Protein AF-A0A0G1R6E0-F1 (afdb_monomer_lite)

Sequence (61 aa):
MATKKVVVRTGAKVPVSGQYRAGSGKAEVTLIKGHRVPPNRTGKLETWHLVDKTRHPKKKN

Foldseek 3Di:
DDDPWQKDKAQDFGQAFAWKAWPVDRDIDTDHGGDGHHDDPVNDITMITGDTGDDDDDPDD

Secondary structure (DSSP, 8-state):
------EEETTSBPSS-EEEEETTSS-EEEE-TTPBPPPPTT----EEEEEEE--------

Structure (mmCIF, N/CA/C/O backbone):
data_AF-A0A0G1R6E0-F1
#
_entry.id   AF-A0A0G1R6E0-F1
#
loop_
_atom_site.group_PDB
_atom_site.id
_atom_site.type_symbol
_atom_site.label_atom_id
_atom_site.label_alt_id
_atom_site.label_comp_id
_atom_site.label_asym_id
_atom_site.label_entity_id
_atom_site.label_seq_id
_atom_site.pdbx_PDB_ins_code
_atom_site.Cartn_x
_atom_site.Cartn_y
_atom_site.Cartn_z
_atom_site.occupancy
_atom_site.B_iso_or_equiv
_atom_site.auth_seq_id
_atom_site.auth_comp_id
_atom_site.auth_asym_id
_atom_site.auth_atom_id
_atom_site.pdbx_PDB_model_num
ATOM 1 N N . MET A 1 1 ? -21.158 -11.466 -2.574 1.00 39.03 1 MET A N 1
ATOM 2 C CA . MET A 1 1 ? -20.699 -10.057 -2.601 1.00 39.03 1 MET A CA 1
ATOM 3 C C . MET A 1 1 ? -19.245 -10.035 -3.049 1.00 39.03 1 MET A C 1
ATOM 5 O O . MET A 1 1 ? -18.439 -10.702 -2.415 1.00 39.03 1 MET A O 1
ATOM 9 N N . ALA A 1 2 ? -18.903 -9.357 -4.150 1.00 45.50 2 ALA A N 1
ATOM 10 C CA . ALA A 1 2 ? -17.521 -9.304 -4.632 1.00 45.50 2 ALA A CA 1
ATOM 11 C C . ALA A 1 2 ? -16.629 -8.606 -3.592 1.00 45.50 2 ALA A C 1
ATOM 13 O O . ALA A 1 2 ? -16.828 -7.431 -3.274 1.00 45.50 2 ALA A O 1
ATOM 14 N N . THR A 1 3 ? -15.662 -9.326 -3.028 1.00 56.16 3 THR A N 1
ATOM 15 C CA . THR A 1 3 ? -14.643 -8.758 -2.145 1.00 56.16 3 THR A CA 1
ATOM 16 C C . THR A 1 3 ? -13.840 -7.733 -2.942 1.00 56.16 3 THR A C 1
ATOM 18 O O . THR A 1 3 ? -13.032 -8.083 -3.799 1.00 56.16 3 THR A O 1
ATOM 21 N N . LYS A 1 4 ? -14.083 -6.438 -2.694 1.00 64.19 4 LYS A N 1
ATOM 22 C CA . LYS A 1 4 ? -13.294 -5.352 -3.293 1.00 64.19 4 LYS A CA 1
ATOM 23 C C . LYS A 1 4 ? -11.818 -5.570 -2.947 1.00 64.19 4 LYS A C 1
ATOM 25 O O . LYS A 1 4 ? -11.416 -5.359 -1.801 1.00 64.19 4 LYS A O 1
ATOM 30 N N . LYS A 1 5 ? -11.023 -5.987 -3.937 1.00 77.56 5 LYS A N 1
ATOM 31 C CA . LYS A 1 5 ? -9.561 -6.022 -3.843 1.00 77.56 5 LYS A CA 1
ATOM 32 C C . LYS A 1 5 ? -9.078 -4.584 -3.687 1.00 77.56 5 LYS A C 1
ATOM 34 O O . LYS A 1 5 ? -9.308 -3.754 -4.562 1.00 77.56 5 LYS A O 1
ATOM 39 N N . VAL A 1 6 ? -8.456 -4.276 -2.553 1.00 88.31 6 VAL A N 1
ATOM 40 C CA . VAL A 1 6 ? -7.855 -2.959 -2.334 1.00 88.31 6 VAL A CA 1
ATOM 41 C C . VAL A 1 6 ? -6.511 -2.946 -3.046 1.00 88.31 6 VAL A C 1
ATOM 43 O O . VAL A 1 6 ? -5.632 -3.747 -2.729 1.00 88.31 6 VAL A O 1
ATOM 46 N N . VAL A 1 7 ? -6.378 -2.039 -4.010 1.00 90.81 7 VAL A N 1
ATOM 47 C CA . VAL A 1 7 ? -5.147 -1.809 -4.766 1.00 90.81 7 VAL A CA 1
ATOM 48 C C . VAL A 1 7 ? -4.762 -0.347 -4.610 1.00 90.81 7 VAL A C 1
ATOM 50 O O . VAL A 1 7 ? -5.600 0.540 -4.766 1.00 90.81 7 VAL A O 1
ATOM 53 N N . VAL A 1 8 ? -3.504 -0.092 -4.277 1.00 92.12 8 VAL A N 1
ATOM 54 C CA . VAL A 1 8 ? -2.956 1.253 -4.064 1.00 92.12 8 VAL A CA 1
ATOM 55 C C . VAL A 1 8 ? -1.650 1.402 -4.829 1.00 92.12 8 VAL A C 1
ATOM 57 O O . VAL A 1 8 ? -0.957 0.423 -5.067 1.00 92.12 8 VAL A O 1
ATOM 60 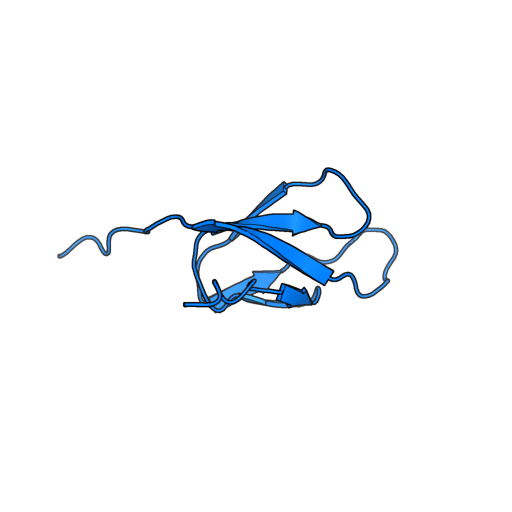N N . ARG A 1 9 ? -1.305 2.617 -5.249 1.00 91.69 9 ARG A N 1
ATOM 61 C CA . ARG A 1 9 ? -0.039 2.876 -5.950 1.00 91.69 9 ARG A CA 1
ATOM 62 C C . ARG A 1 9 ? 1.029 3.341 -4.968 1.00 91.69 9 ARG A C 1
ATOM 64 O O . ARG A 1 9 ? 0.707 3.946 -3.946 1.00 91.69 9 ARG A O 1
ATOM 71 N N . THR A 1 10 ? 2.291 3.110 -5.304 1.00 91.00 10 THR A N 1
ATOM 72 C CA . THR A 1 10 ? 3.443 3.720 -4.633 1.00 91.00 10 THR A CA 1
ATOM 73 C C . THR A 1 10 ? 3.220 5.222 -4.413 1.00 91.00 10 THR A C 1
A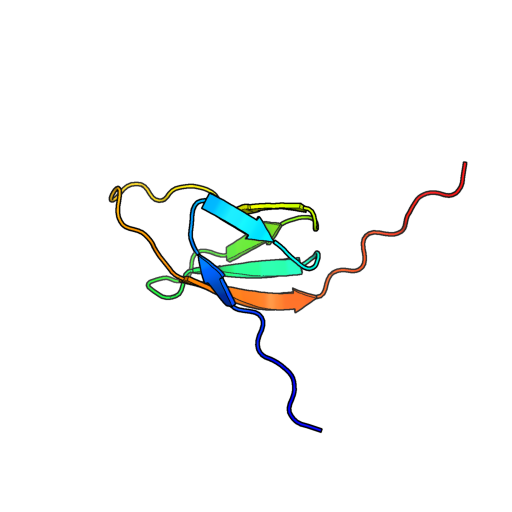TOM 75 O O . THR A 1 10 ? 2.790 5.927 -5.325 1.00 91.00 10 THR A O 1
ATOM 78 N N . GLY A 1 11 ? 3.470 5.711 -3.195 1.00 88.88 11 GLY A N 1
ATOM 79 C CA . GLY A 1 11 ? 3.257 7.109 -2.802 1.00 88.88 11 GLY A CA 1
ATOM 80 C C . GLY A 1 11 ? 1.807 7.496 -2.474 1.00 88.88 11 GLY A C 1
ATOM 81 O O . GLY A 1 11 ? 1.590 8.523 -1.823 1.00 88.88 11 GLY A O 1
ATOM 82 N N . ALA A 1 12 ? 0.809 6.688 -2.847 1.00 91.44 12 ALA A N 1
ATOM 83 C CA . ALA A 1 12 ? -0.585 6.929 -2.477 1.00 91.44 12 ALA A CA 1
ATOM 84 C C . ALA A 1 12 ? -0.835 6.596 -0.998 1.00 91.44 12 ALA A C 1
ATOM 86 O O . ALA A 1 12 ? -0.132 5.780 -0.399 1.00 91.44 12 ALA A O 1
ATOM 87 N N . LYS A 1 13 ? -1.856 7.222 -0.399 1.00 93.12 13 LYS A N 1
ATOM 88 C CA . LYS A 1 13 ? -2.291 6.901 0.967 1.00 93.12 13 LYS A CA 1
ATOM 89 C C . LYS A 1 13 ? -3.100 5.606 0.981 1.00 93.12 13 LYS A C 1
ATOM 91 O O . LYS A 1 13 ? -3.986 5.426 0.147 1.00 93.12 13 LYS A O 1
ATOM 96 N N . VAL A 1 14 ? -2.848 4.738 1.957 1.00 92.00 14 VAL A N 1
ATOM 97 C CA . VAL A 1 14 ? -3.602 3.489 2.097 1.00 92.00 14 VAL A CA 1
ATOM 98 C C . VAL A 1 14 ? -5.000 3.730 2.692 1.00 92.00 14 VAL A C 1
ATOM 100 O O . VAL A 1 14 ? -5.129 4.447 3.689 1.00 92.00 14 VAL A O 1
ATOM 103 N N . PRO A 1 15 ? -6.071 3.144 2.124 1.00 90.75 15 PRO A N 1
ATOM 104 C CA . PRO A 1 15 ? -7.442 3.375 2.589 1.00 90.75 15 PRO A CA 1
ATOM 105 C C . PRO A 1 15 ? -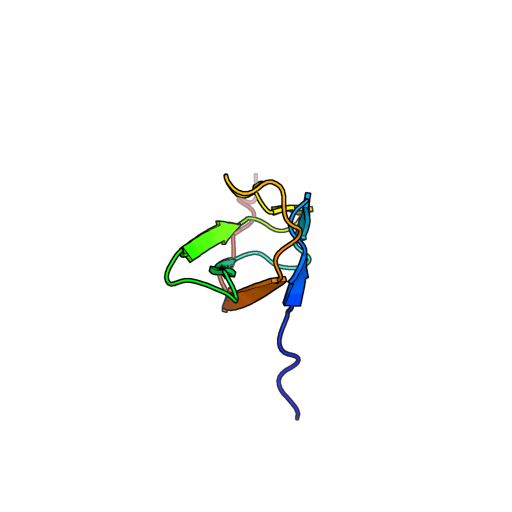7.804 2.547 3.828 1.00 90.75 15 PRO A C 1
ATOM 107 O O . PRO A 1 15 ? -8.724 2.908 4.566 1.00 90.75 15 PRO A O 1
ATOM 110 N N . VAL A 1 16 ? -7.092 1.442 4.061 1.00 91.06 16 VAL A N 1
ATOM 111 C CA . VAL A 1 16 ? -7.296 0.525 5.188 1.00 91.06 16 VAL A CA 1
ATOM 112 C C . VAL A 1 16 ? -5.956 0.059 5.744 1.00 91.06 16 VAL A C 1
ATOM 114 O O . VAL A 1 16 ? -4.970 -0.008 5.009 1.00 91.06 16 VAL A O 1
ATOM 117 N N . SER A 1 17 ? -5.936 -0.253 7.038 1.00 91.25 17 SER A N 1
ATOM 118 C CA . SER A 1 17 ? -4.776 -0.863 7.679 1.00 91.25 17 SER A CA 1
ATOM 119 C C . SER A 1 17 ? -4.675 -2.338 7.295 1.00 91.25 17 SER A C 1
ATOM 121 O O . SER A 1 17 ? -5.696 -3.021 7.169 1.00 91.25 17 SER A O 1
ATOM 123 N N . GLY A 1 18 ? -3.457 -2.815 7.078 1.00 92.69 18 GLY A N 1
ATOM 124 C CA . GLY A 1 18 ? -3.225 -4.193 6.676 1.00 92.69 18 GLY A CA 1
ATOM 125 C C . GLY A 1 18 ? -1.842 -4.443 6.110 1.00 92.69 18 GLY A C 1
ATOM 126 O O . GLY A 1 18 ? -1.027 -3.528 5.993 1.00 92.69 18 GLY A O 1
ATOM 127 N N . GLN A 1 19 ? -1.607 -5.695 5.744 1.00 92.69 19 GLN A N 1
ATOM 128 C CA . GLN A 1 19 ? -0.431 -6.131 5.014 1.00 92.69 19 GLN A CA 1
ATOM 129 C C . GLN A 1 19 ? -0.681 -6.003 3.514 1.00 92.69 19 GLN A C 1
ATOM 131 O O . GLN A 1 19 ? -1.653 -6.534 2.973 1.00 92.69 19 GLN A O 1
ATOM 136 N N . TYR A 1 20 ? 0.195 -5.267 2.845 1.00 92.44 20 TYR A N 1
ATOM 137 C CA . TYR A 1 20 ? 0.162 -5.021 1.415 1.00 92.44 20 TYR A CA 1
ATOM 138 C C . TYR A 1 20 ? 1.346 -5.705 0.752 1.00 92.44 20 TYR A C 1
ATOM 140 O O . TYR A 1 20 ? 2.472 -5.604 1.232 1.00 92.44 20 TYR A O 1
ATOM 148 N N . ARG A 1 21 ? 1.102 -6.339 -0.390 1.00 91.75 21 ARG A N 1
ATOM 149 C CA . ARG A 1 21 ? 2.128 -6.965 -1.215 1.00 91.75 21 ARG A CA 1
ATOM 150 C C . ARG A 1 21 ? 2.344 -6.190 -2.502 1.00 91.75 21 ARG A C 1
ATOM 152 O O . ARG A 1 21 ? 1.383 -5.787 -3.159 1.00 91.75 21 ARG A O 1
ATOM 159 N N . ALA A 1 22 ? 3.606 -6.013 -2.854 1.00 90.12 22 ALA A N 1
ATOM 160 C CA . ALA A 1 22 ? 4.027 -5.366 -4.084 1.00 90.12 22 ALA A CA 1
ATOM 161 C C . ALA A 1 22 ? 3.637 -6.234 -5.299 1.00 90.12 22 ALA A C 1
ATOM 163 O O . ALA A 1 22 ? 3.827 -7.452 -5.286 1.00 90.12 22 ALA A O 1
ATOM 164 N N . GLY A 1 23 ? 3.048 -5.635 -6.332 1.00 84.12 23 GLY A N 1
ATOM 165 C CA . GLY A 1 23 ? 2.507 -6.349 -7.491 1.00 84.12 23 GLY A CA 1
ATOM 166 C C . GLY A 1 23 ? 3.573 -7.028 -8.350 1.00 84.12 23 GLY A C 1
ATOM 167 O O . GLY A 1 23 ? 3.282 -8.049 -8.968 1.00 84.12 23 GLY A O 1
ATOM 168 N N . SER A 1 24 ? 4.804 -6.508 -8.363 1.00 79.06 24 SER A N 1
ATOM 169 C CA . SER A 1 24 ? 5.916 -7.091 -9.127 1.00 79.06 24 SER A CA 1
ATOM 170 C C . SER A 1 24 ? 6.771 -8.069 -8.312 1.00 79.06 24 SER A C 1
ATOM 172 O O . SER A 1 24 ? 7.663 -8.714 -8.861 1.00 79.06 24 SER A O 1
ATOM 174 N N . GLY A 1 25 ? 6.510 -8.208 -7.006 1.00 76.19 25 GLY A N 1
ATOM 175 C CA . GLY A 1 25 ? 7.431 -8.870 -6.088 1.00 76.19 25 GLY A CA 1
ATOM 176 C C . GLY A 1 25 ? 6.797 -9.738 -5.001 1.00 76.19 25 GLY A C 1
ATOM 177 O O . GLY A 1 25 ? 5.594 -10.011 -4.940 1.00 76.19 25 GLY A O 1
ATOM 178 N N . LYS A 1 26 ? 7.672 -10.212 -4.112 1.00 81.50 26 LYS A N 1
ATOM 179 C CA . LYS A 1 26 ? 7.312 -10.885 -2.852 1.00 81.50 26 LYS A CA 1
ATOM 180 C C . LYS A 1 26 ? 7.448 -9.952 -1.645 1.00 81.50 26 LYS A C 1
ATOM 182 O O . LYS A 1 26 ? 7.343 -10.404 -0.517 1.00 81.50 26 LYS A O 1
ATOM 187 N N . ALA A 1 27 ? 7.721 -8.669 -1.885 1.00 86.56 27 ALA A N 1
ATOM 188 C CA . 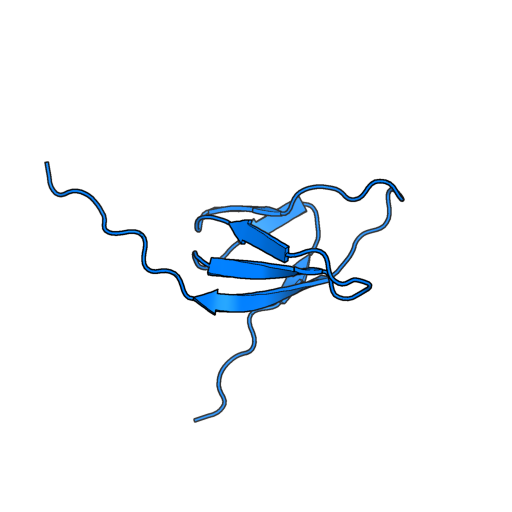ALA A 1 27 ? 7.828 -7.687 -0.821 1.00 86.56 27 ALA A CA 1
ATOM 189 C C . ALA A 1 27 ? 6.450 -7.463 -0.195 1.00 86.56 27 ALA A C 1
ATOM 191 O O . ALA A 1 27 ? 5.483 -7.155 -0.898 1.00 86.56 27 ALA A O 1
ATOM 192 N N . GLU A 1 28 ? 6.388 -7.604 1.121 1.00 89.50 28 GLU A N 1
ATOM 193 C CA . GLU A 1 28 ? 5.193 -7.383 1.918 1.00 89.50 28 GLU A CA 1
ATOM 194 C C . GLU A 1 28 ? 5.481 -6.324 2.975 1.00 89.50 28 GLU A C 1
ATOM 196 O O . GLU A 1 28 ? 6.558 -6.291 3.570 1.00 89.50 28 GLU A O 1
ATOM 201 N N . VAL A 1 29 ? 4.526 -5.425 3.179 1.00 89.94 29 VAL A N 1
ATOM 202 C CA . VAL A 1 29 ? 4.651 -4.320 4.123 1.00 89.94 29 VAL A CA 1
ATOM 203 C C . VAL A 1 29 ? 3.340 -4.112 4.857 1.00 89.94 29 VAL A C 1
ATOM 205 O O . VAL A 1 29 ? 2.267 -4.053 4.256 1.00 89.94 29 VAL A O 1
ATOM 208 N N . THR A 1 30 ? 3.425 -3.955 6.169 1.00 92.5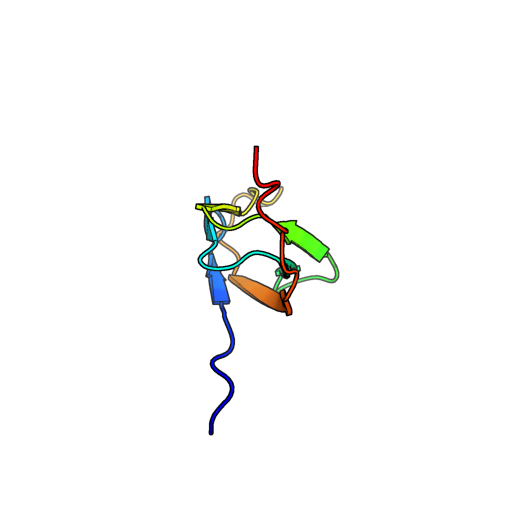0 30 THR A N 1
ATOM 209 C CA . THR A 1 30 ? 2.276 -3.578 6.988 1.00 92.50 30 THR A CA 1
ATOM 210 C C . THR A 1 30 ? 2.126 -2.064 6.967 1.00 92.50 30 THR A C 1
ATOM 212 O O . THR A 1 30 ? 3.033 -1.333 7.360 1.00 92.50 30 THR A O 1
ATOM 215 N N . LEU A 1 31 ? 0.975 -1.577 6.504 1.00 91.19 31 LEU A N 1
ATOM 216 C CA . LEU A 1 31 ? 0.660 -0.153 6.423 1.00 91.19 31 LEU A CA 1
ATOM 217 C C . LEU A 1 31 ? -0.581 0.156 7.248 1.00 91.19 31 LEU A C 1
ATOM 219 O O . LEU A 1 31 ? -1.566 -0.582 7.241 1.00 91.19 31 LEU A O 1
ATOM 223 N N . ILE A 1 32 ? -0.542 1.289 7.941 1.00 91.50 32 ILE A N 1
ATOM 224 C CA . ILE A 1 32 ? -1.677 1.821 8.691 1.00 91.50 32 ILE A CA 1
ATOM 225 C C . ILE A 1 32 ? -2.472 2.750 7.778 1.00 91.50 32 ILE A C 1
ATOM 227 O O . ILE A 1 32 ? -1.890 3.559 7.055 1.00 91.50 32 ILE A O 1
ATOM 231 N N . LYS A 1 33 ? -3.807 2.676 7.839 1.00 90.19 33 LYS A N 1
ATOM 232 C CA . LYS A 1 33 ? -4.722 3.583 7.135 1.00 90.19 33 LYS A CA 1
ATOM 233 C C . LYS A 1 33 ? -4.231 5.037 7.199 1.00 90.19 33 LYS A C 1
ATOM 235 O O . LYS A 1 33 ? -4.008 5.575 8.277 1.00 90.19 33 LYS A O 1
ATOM 240 N N . GLY A 1 34 ? -4.132 5.682 6.040 1.00 89.94 34 GLY A N 1
ATOM 241 C CA . GLY A 1 34 ? -3.696 7.071 5.897 1.00 89.94 34 GLY A CA 1
ATOM 242 C C . GLY A 1 34 ? -2.192 7.257 5.680 1.00 89.94 34 GLY A C 1
ATOM 243 O O . GLY A 1 34 ? -1.803 8.320 5.191 1.00 89.94 34 GLY A O 1
ATOM 244 N N . HIS A 1 35 ? -1.361 6.244 5.952 1.00 91.06 35 HIS A N 1
ATOM 245 C CA . HIS A 1 35 ? 0.065 6.283 5.617 1.00 91.06 35 HIS A CA 1
ATOM 246 C C . HIS A 1 35 ? 0.290 6.117 4.116 1.00 91.06 35 HIS A C 1
ATOM 248 O O . HIS A 1 35 ? -0.532 5.533 3.406 1.00 91.06 35 HIS A O 1
ATOM 254 N N . ARG A 1 36 ? 1.409 6.650 3.621 1.00 92.56 36 ARG A N 1
ATOM 255 C CA . ARG A 1 36 ? 1.807 6.485 2.223 1.00 92.56 36 ARG A CA 1
ATOM 256 C C . ARG A 1 36 ? 2.504 5.150 2.012 1.00 92.56 36 ARG A C 1
ATOM 258 O O . ARG A 1 36 ? 3.303 4.722 2.839 1.00 92.56 36 ARG A O 1
ATOM 265 N N . VAL A 1 37 ? 2.220 4.536 0.871 1.00 90.12 37 VAL A N 1
ATOM 266 C CA . VAL A 1 37 ? 2.951 3.367 0.383 1.00 90.12 37 VAL A CA 1
ATOM 267 C C . VAL A 1 37 ? 4.401 3.775 0.088 1.00 90.12 37 VAL A C 1
ATOM 269 O O . VAL A 1 37 ? 4.599 4.786 -0.597 1.00 90.12 37 VAL A O 1
ATOM 272 N N . PRO A 1 38 ? 5.405 3.027 0.581 1.00 86.50 38 PRO A N 1
ATOM 273 C CA . PRO A 1 38 ? 6.807 3.392 0.424 1.00 86.50 38 PRO A CA 1
ATOM 274 C C . PRO A 1 38 ? 7.238 3.404 -1.052 1.00 86.50 38 PRO A C 1
ATOM 276 O O . PRO A 1 38 ? 6.711 2.624 -1.852 1.00 86.50 38 PRO A O 1
ATOM 279 N N . PRO A 1 39 ? 8.195 4.273 -1.428 1.00 85.19 39 PRO A N 1
ATOM 280 C CA . PRO A 1 39 ? 8.812 4.242 -2.749 1.00 85.19 39 PRO A CA 1
ATOM 281 C C . PRO A 1 39 ? 9.576 2.931 -2.967 1.00 85.19 39 PRO A C 1
ATOM 283 O O . PRO A 1 39 ? 10.060 2.316 -2.018 1.00 85.19 39 PRO A O 1
ATOM 286 N N . ASN A 1 40 ? 9.706 2.510 -4.225 1.00 81.38 40 ASN A N 1
ATOM 287 C CA . ASN A 1 40 ? 10.596 1.412 -4.590 1.00 81.38 40 ASN A CA 1
ATOM 288 C C . ASN A 1 40 ? 11.959 1.947 -5.052 1.00 81.38 40 ASN A C 1
ATOM 290 O O . ASN A 1 40 ? 12.110 3.106 -5.441 1.00 81.38 40 ASN A O 1
ATOM 294 N N . ARG A 1 41 ? 12.966 1.072 -5.023 1.00 76.62 41 ARG A N 1
ATOM 295 C CA . ARG A 1 41 ? 14.351 1.409 -5.385 1.00 76.62 41 ARG A CA 1
ATOM 296 C C . ARG A 1 41 ? 14.544 1.669 -6.887 1.00 76.62 41 ARG A C 1
ATOM 298 O O . ARG A 1 41 ? 15.559 2.221 -7.284 1.00 76.62 41 ARG A O 1
ATOM 305 N N . THR A 1 42 ? 13.578 1.275 -7.716 1.00 77.69 42 THR A N 1
ATOM 306 C CA . THR A 1 42 ? 13.608 1.417 -9.179 1.00 77.69 42 THR A CA 1
ATOM 307 C C . THR A 1 42 ? 13.010 2.734 -9.678 1.00 77.69 42 THR A C 1
ATOM 309 O O . THR A 1 42 ? 13.028 2.976 -10.882 1.00 77.69 42 THR A O 1
ATOM 312 N N . GLY A 1 43 ? 12.460 3.575 -8.791 1.00 76.19 43 GLY A N 1
ATOM 313 C CA . GLY A 1 43 ? 11.860 4.865 -9.154 1.00 76.19 43 GLY A CA 1
ATOM 314 C C . GLY A 1 43 ? 10.582 4.751 -9.995 1.00 76.19 43 GLY A C 1
ATOM 315 O O . GLY A 1 43 ? 10.091 5.752 -10.512 1.00 76.19 43 GLY A O 1
ATOM 316 N N . LYS A 1 44 ? 10.029 3.542 -10.146 1.00 81.81 44 LYS A N 1
ATOM 317 C CA . LYS A 1 44 ? 8.822 3.279 -10.939 1.00 81.81 44 LYS A CA 1
ATOM 318 C C . LYS A 1 44 ? 7.601 3.210 -10.032 1.00 81.81 44 LYS A C 1
ATOM 320 O O . LYS A 1 44 ? 7.654 2.663 -8.938 1.00 81.81 44 LYS A O 1
ATOM 325 N N . LEU A 1 45 ? 6.459 3.709 -10.493 1.00 84.12 45 LEU A N 1
ATOM 326 C CA . LEU A 1 45 ? 5.210 3.537 -9.752 1.00 84.12 45 LEU A CA 1
ATOM 327 C C . LEU A 1 45 ? 4.765 2.074 -9.821 1.00 84.12 45 LEU A C 1
ATOM 329 O O . LEU A 1 45 ? 4.512 1.563 -10.908 1.00 84.12 45 LEU A O 1
ATOM 333 N N . GLU A 1 46 ? 4.622 1.429 -8.667 1.00 88.75 46 GLU A N 1
ATOM 334 C CA . GLU A 1 46 ? 4.134 0.055 -8.563 1.00 88.75 46 GLU A CA 1
ATOM 335 C C . GLU A 1 46 ? 2.768 0.005 -7.871 1.00 88.75 46 GLU A C 1
ATOM 337 O O . GLU A 1 46 ? 2.404 0.899 -7.100 1.00 88.75 46 GLU A O 1
ATOM 342 N N . THR A 1 47 ? 1.981 -1.025 -8.172 1.00 90.50 47 THR A N 1
ATOM 343 C CA . THR A 1 47 ? 0.723 -1.321 -7.487 1.00 90.50 47 THR A CA 1
ATOM 344 C C . THR A 1 47 ? 0.951 -2.263 -6.318 1.00 90.50 47 THR A C 1
ATOM 346 O O . THR A 1 47 ? 1.690 -3.232 -6.418 1.00 90.50 47 THR A O 1
ATOM 349 N N . TRP A 1 48 ? 0.261 -2.006 -5.221 1.00 91.19 48 TRP A N 1
ATOM 350 C CA . TRP A 1 48 ? 0.296 -2.798 -4.008 1.00 91.19 48 TRP A CA 1
ATOM 351 C C . TRP A 1 48 ? -1.099 -3.312 -3.710 1.00 91.19 48 TRP A C 1
ATOM 353 O O . TRP A 1 48 ? -2.076 -2.559 -3.733 1.00 91.19 48 TRP A O 1
ATOM 363 N N . HIS A 1 49 ? -1.181 -4.600 -3.420 1.00 92.31 49 HIS A N 1
ATOM 364 C CA . HIS A 1 49 ? -2.423 -5.306 -3.170 1.00 92.31 49 HIS A CA 1
ATOM 365 C C . HIS A 1 49 ? -2.536 -5.591 -1.685 1.00 92.31 49 HIS A C 1
ATOM 367 O O . HIS A 1 49 ? -1.611 -6.134 -1.088 1.00 92.31 49 HIS A O 1
ATOM 373 N N . LEU A 1 50 ? -3.669 -5.244 -1.088 1.00 92.19 50 LEU A N 1
ATOM 374 C CA . LEU A 1 50 ? -3.968 -5.658 0.274 1.00 92.19 50 LEU A CA 1
ATOM 375 C C . LEU A 1 50 ? -4.145 -7.178 0.310 1.00 92.19 50 LEU A C 1
ATOM 377 O O . LEU A 1 50 ? -5.044 -7.708 -0.346 1.00 92.19 50 LEU A O 1
ATOM 381 N N . VAL A 1 51 ? -3.290 -7.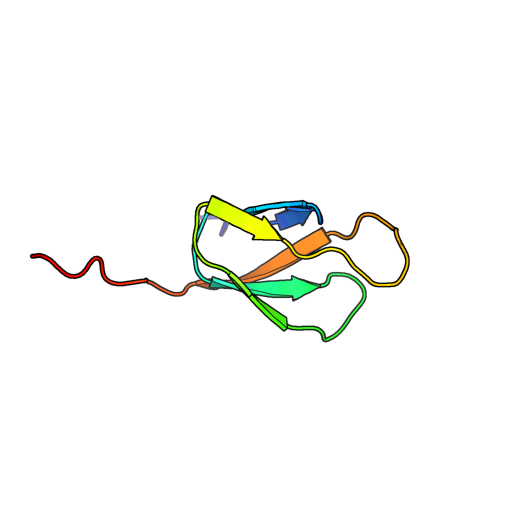844 1.075 1.00 90.88 51 VAL A N 1
ATOM 382 C CA . VAL A 1 51 ? -3.309 -9.295 1.280 1.00 90.88 51 VAL A CA 1
ATOM 383 C C . VAL A 1 51 ? -4.110 -9.620 2.528 1.00 90.88 51 VAL A C 1
ATOM 385 O O . VAL A 1 51 ? -5.073 -10.378 2.453 1.00 90.88 51 VAL A O 1
ATOM 388 N N . ASP A 1 52 ? -3.758 -8.985 3.645 1.00 89.00 52 ASP A N 1
ATOM 389 C CA . ASP A 1 52 ? -4.399 -9.215 4.934 1.00 89.00 52 ASP A CA 1
ATOM 390 C C . ASP A 1 52 ? -4.845 -7.899 5.573 1.00 89.00 52 ASP A C 1
ATOM 392 O O . ASP A 1 52 ? -4.112 -6.908 5.584 1.00 89.00 52 ASP A O 1
ATOM 396 N N . LYS A 1 53 ? -6.075 -7.868 6.087 1.00 88.25 53 LYS A N 1
ATOM 397 C CA . LYS A 1 53 ? -6.625 -6.690 6.766 1.00 88.25 53 LYS A CA 1
ATOM 398 C C . LYS A 1 53 ? -6.301 -6.775 8.240 1.00 88.25 53 LYS A C 1
ATOM 400 O O . LYS A 1 53 ? -6.863 -7.600 8.950 1.00 88.25 53 LYS A O 1
ATOM 405 N N . THR A 1 54 ? -5.539 -5.808 8.730 1.00 86.00 54 THR A N 1
ATOM 406 C CA . THR A 1 54 ? -5.282 -5.694 10.160 1.00 86.00 54 THR A CA 1
ATOM 407 C C . THR A 1 54 ? -6.172 -4.620 10.763 1.00 86.00 54 THR A C 1
ATOM 409 O O . THR A 1 54 ? -6.299 -3.494 10.270 1.00 86.00 54 THR A O 1
ATOM 412 N N . ARG A 1 55 ? -6.827 -4.963 11.868 1.00 77.62 55 ARG A N 1
ATOM 413 C CA . ARG A 1 55 ? -7.561 -3.991 12.672 1.00 77.62 55 ARG A CA 1
ATOM 414 C C . ARG A 1 55 ? -6.585 -3.398 13.672 1.00 77.62 55 ARG A C 1
ATOM 416 O O . ARG A 1 55 ? -6.226 -4.057 14.636 1.00 77.62 55 ARG A O 1
ATOM 423 N N . HIS A 1 56 ? -6.198 -2.143 13.471 1.00 66.62 56 HIS A N 1
ATOM 424 C CA . HIS A 1 56 ? -5.520 -1.395 14.523 1.00 66.62 56 HIS A CA 1
ATOM 425 C C . HIS A 1 56 ? -6.572 -1.008 15.575 1.00 66.62 56 HIS A C 1
ATOM 427 O O . HIS A 1 56 ? -7.452 -0.194 15.262 1.00 66.62 56 HIS A O 1
ATOM 433 N N . PRO A 1 57 ? -6.565 -1.578 16.797 1.00 62.72 57 PRO A N 1
ATOM 434 C CA . PRO A 1 57 ? -7.471 -1.113 17.834 1.00 62.72 57 PRO A CA 1
ATOM 435 C C . PRO A 1 57 ? -7.120 0.348 18.138 1.00 62.72 57 PRO A C 1
ATOM 437 O O . PRO A 1 57 ? -5.962 0.677 18.399 1.00 62.72 57 PRO A O 1
ATOM 440 N N . LYS A 1 58 ? -8.101 1.253 18.057 1.00 60.53 58 LYS A N 1
ATOM 441 C CA . LYS A 1 58 ? -7.955 2.570 18.682 1.00 60.53 58 LYS A CA 1
ATOM 442 C C . LYS A 1 58 ? -7.917 2.311 20.183 1.00 60.53 58 LYS A C 1
ATOM 444 O O . LYS A 1 58 ? -8.916 1.849 20.733 1.00 60.53 58 LYS A O 1
ATOM 449 N N . LYS A 1 59 ? -6.773 2.553 20.824 1.00 54.72 59 LYS A N 1
ATOM 450 C CA . LYS A 1 59 ? -6.686 2.575 22.285 1.00 54.72 59 LYS A CA 1
ATOM 451 C C . LYS A 1 59 ? -7.669 3.661 22.747 1.00 54.72 59 LYS A C 1
ATOM 453 O O . LYS A 1 59 ? -7.486 4.821 22.390 1.00 54.72 59 LYS A O 1
ATOM 458 N N . LYS A 1 60 ? -8.769 3.274 23.403 1.00 52.91 60 LYS A N 1
ATOM 459 C CA . LYS A 1 60 ? -9.633 4.233 24.102 1.00 52.91 60 LYS A CA 1
ATOM 460 C C . LYS A 1 60 ? -8.799 4.762 25.267 1.00 52.91 60 LYS A C 1
ATOM 462 O O . LYS A 1 60 ? -8.353 3.957 26.081 1.00 52.91 60 LYS A O 1
ATOM 467 N N . ASN A 1 61 ? -8.519 6.058 25.252 1.00 56.16 61 ASN A N 1
ATOM 468 C CA . ASN A 1 61 ? -8.026 6.786 26.413 1.00 56.16 61 ASN A CA 1
ATOM 469 C C . ASN A 1 61 ? -9.215 7.407 27.138 1.00 56.16 61 ASN A C 1
ATOM 471 O O . ASN A 1 61 ? -10.230 7.656 26.444 1.00 56.16 61 ASN A O 1
#

pLDDT: mean 82.63, std 13.17, range [39.03, 93.12]

Radius of gyration: 12.27 Å; chains: 1; bounding box: 35×18×37 Å